Protein AF-A0AAW9A0R3-F1 (afdb_monomer)

Foldseek 3Di:
DPQKDFLVRVCVVVVHPDSVVVVVLVVVPQDWDDDPPGIIHGPVSVVVSCVVPDDDPDDDDD

Radius of gyration: 13.45 Å; Cα contacts (8 Å, |Δi|>4): 54; chains: 1; bounding box: 41×24×36 Å

Organism: Limosilactobacillus reuteri (NCBI:txid1598)

Structure (mmCIF, N/CA/C/O backbone):
data_AF-A0AAW9A0R3-F1
#
_entry.id   AF-A0AAW9A0R3-F1
#
loop_
_atom_site.group_PDB
_atom_site.id
_atom_site.type_symbol
_atom_site.label_atom_id
_atom_site.label_alt_id
_atom_site.label_comp_id
_atom_site.label_asym_id
_atom_site.label_entity_id
_atom_site.label_seq_id
_atom_site.p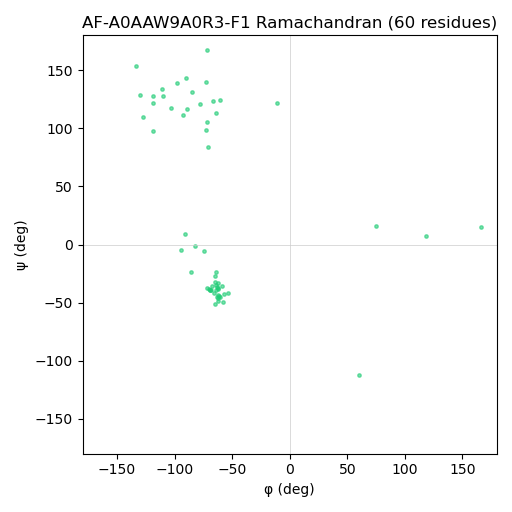dbx_PDB_ins_code
_atom_site.Cartn_x
_atom_site.Cartn_y
_atom_site.Cartn_z
_atom_site.occupancy
_atom_site.B_iso_or_equiv
_atom_site.auth_seq_id
_atom_site.auth_comp_id
_atom_site.auth_asym_id
_atom_site.auth_atom_id
_atom_site.pdbx_PDB_model_num
ATOM 1 N N . MET A 1 1 ? 4.183 4.912 17.561 1.00 52.31 1 MET A N 1
ATOM 2 C CA . MET A 1 1 ? 3.918 5.525 16.234 1.00 52.31 1 MET A CA 1
ATOM 3 C C . MET A 1 1 ? 2.786 4.747 15.582 1.00 52.31 1 MET A C 1
ATOM 5 O O . MET A 1 1 ? 2.776 3.541 15.778 1.00 52.31 1 MET A O 1
ATOM 9 N N . PRO A 1 2 ? 1.831 5.369 14.869 1.00 58.25 2 PRO A N 1
ATOM 10 C CA . PRO A 1 2 ? 0.744 4.615 14.250 1.00 58.25 2 PRO A CA 1
ATOM 11 C C . PRO A 1 2 ? 1.325 3.684 13.181 1.00 58.25 2 PRO A C 1
ATOM 13 O O . PRO A 1 2 ? 1.881 4.145 12.186 1.00 58.25 2 PRO A O 1
ATOM 16 N N . GLU A 1 3 ? 1.229 2.377 13.422 1.00 79.81 3 GLU A N 1
ATOM 17 C CA . GLU A 1 3 ? 1.729 1.324 12.525 1.00 79.81 3 GLU A CA 1
ATOM 18 C C . GLU A 1 3 ? 0.995 1.329 11.175 1.00 79.81 3 GLU A C 1
ATOM 20 O O . GLU A 1 3 ? 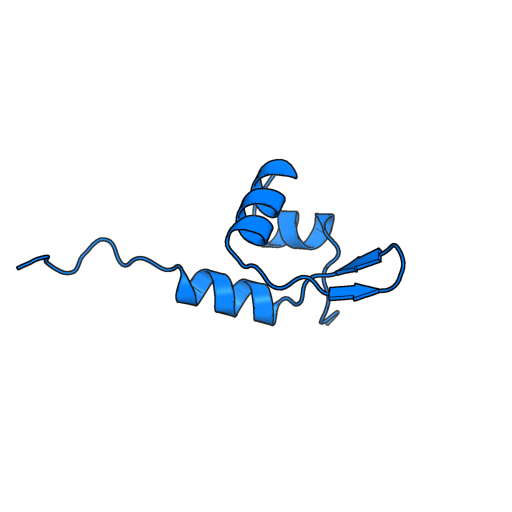1.543 0.931 10.149 1.00 79.81 3 GLU A O 1
ATOM 25 N N . TYR A 1 4 ? -0.222 1.878 11.160 1.00 87.19 4 TYR A N 1
ATOM 26 C CA . TYR A 1 4 ? -1.124 1.874 10.020 1.00 87.19 4 TYR A CA 1
ATOM 27 C C . TYR A 1 4 ? -1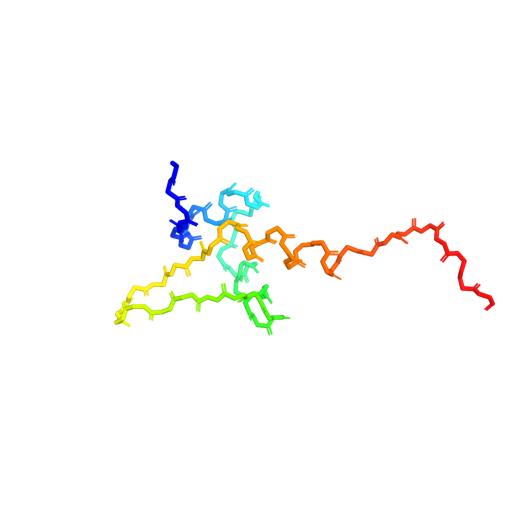.446 3.292 9.555 1.00 87.19 4 TYR A C 1
ATOM 29 O O . TYR A 1 4 ? -2.005 4.098 10.301 1.00 87.19 4 TYR A O 1
ATOM 37 N N . LEU A 1 5 ? -1.136 3.571 8.295 1.00 87.94 5 LEU A N 1
ATOM 38 C CA . LEU A 1 5 ? -1.444 4.812 7.603 1.00 87.94 5 LEU A CA 1
ATOM 39 C C . LEU A 1 5 ? -2.809 4.724 6.923 1.00 87.94 5 LEU A C 1
ATOM 41 O O . LEU A 1 5 ? -3.197 3.681 6.390 1.00 87.94 5 LEU A O 1
ATOM 45 N N . SER A 1 6 ? -3.542 5.837 6.921 1.00 88.19 6 SER A N 1
ATOM 46 C CA . SER A 1 6 ? -4.694 5.982 6.035 1.00 88.19 6 SER A CA 1
ATOM 47 C C . SER A 1 6 ? -4.225 6.158 4.590 1.00 88.19 6 SER A C 1
ATOM 49 O O . SER A 1 6 ? -3.059 6.446 4.326 1.00 88.19 6 SER A O 1
ATOM 51 N N . TYR A 1 7 ? -5.149 6.053 3.638 1.00 86.00 7 TYR A N 1
ATOM 52 C CA . TYR A 1 7 ? -4.848 6.273 2.223 1.00 86.00 7 TYR A CA 1
ATOM 53 C C . TYR A 1 7 ? -4.162 7.630 1.965 1.00 86.00 7 TYR A C 1
ATOM 55 O O . TYR A 1 7 ? -3.193 7.712 1.216 1.00 86.00 7 TYR A O 1
ATOM 63 N N . LYS A 1 8 ? -4.622 8.698 2.634 1.00 86.19 8 LYS A N 1
ATOM 64 C CA . LYS A 1 8 ? -4.031 10.040 2.511 1.00 86.19 8 LYS A CA 1
ATOM 65 C C . LYS A 1 8 ? -2.652 10.129 3.162 1.00 86.19 8 LYS A C 1
ATOM 67 O O . LYS A 1 8 ? -1.764 10.774 2.611 1.00 86.19 8 LYS A O 1
ATOM 72 N N . ASP A 1 9 ? -2.464 9.475 4.307 1.00 89.06 9 ASP A N 1
ATOM 73 C CA . ASP A 1 9 ? -1.175 9.503 5.002 1.00 89.06 9 ASP A CA 1
ATOM 74 C C . ASP A 1 9 ? -0.120 8.684 4.256 1.00 89.06 9 ASP A C 1
ATOM 76 O O . ASP A 1 9 ? 1.025 9.114 4.173 1.00 89.06 9 ASP A O 1
ATOM 80 N N . ALA A 1 10 ? -0.504 7.553 3.657 1.00 88.12 10 ALA A N 1
ATOM 81 C CA . ALA A 1 10 ? 0.362 6.757 2.790 1.00 88.12 10 ALA A CA 1
ATOM 82 C C . ALA A 1 10 ? 0.805 7.556 1.559 1.00 88.12 10 ALA A C 1
ATOM 84 O O . ALA A 1 10 ? 1.993 7.591 1.252 1.00 88.12 10 ALA A O 1
ATOM 85 N N . MET A 1 11 ? -0.116 8.280 0.913 1.00 88.62 11 MET A N 1
ATOM 86 C CA . MET A 1 11 ? 0.239 9.190 -0.180 1.00 88.62 11 MET A CA 1
ATOM 87 C C . MET A 1 11 ? 1.251 10.246 0.265 1.00 88.62 11 MET A C 1
ATOM 89 O O . MET A 1 11 ? 2.273 10.425 -0.389 1.00 88.62 11 MET A O 1
ATOM 93 N N . LYS A 1 12 ? 0.993 10.915 1.396 1.00 89.44 12 LYS A N 1
ATOM 94 C CA . LYS A 1 12 ? 1.898 11.939 1.928 1.00 89.44 12 LYS A CA 1
ATOM 95 C C . LYS A 1 12 ? 3.263 11.354 2.295 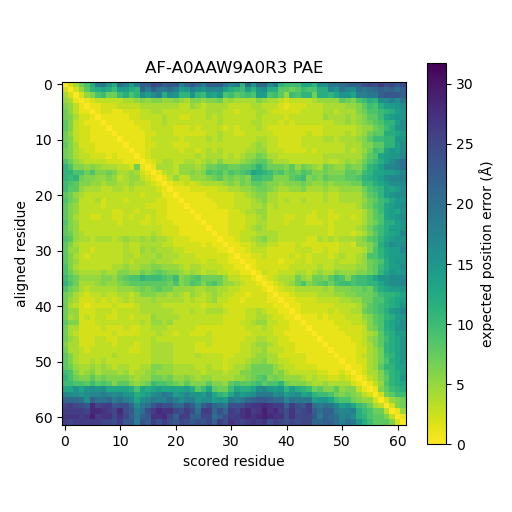1.00 89.44 12 LYS A C 1
ATOM 97 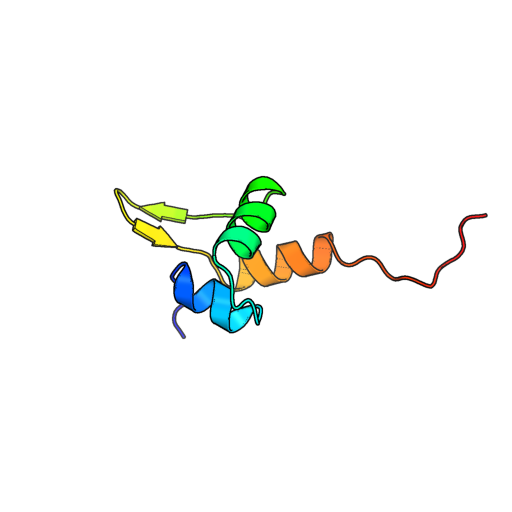O O . LYS A 1 12 ? 4.276 11.998 2.055 1.00 89.44 12 LYS A O 1
ATOM 102 N N . TYR A 1 13 ? 3.281 10.145 2.850 1.00 88.38 13 TYR A N 1
ATOM 103 C CA . TYR A 1 13 ? 4.499 9.432 3.221 1.00 88.38 13 TYR A CA 1
ATOM 104 C C . TYR A 1 13 ? 5.347 9.063 1.998 1.00 88.38 13 TYR A C 1
ATOM 106 O O . TYR A 1 13 ? 6.554 9.264 2.020 1.00 88.38 13 TYR A O 1
ATOM 114 N N . MET A 1 14 ? 4.715 8.606 0.915 1.00 84.69 14 MET A N 1
ATOM 115 C CA . MET A 1 14 ? 5.387 8.270 -0.348 1.00 84.69 14 MET A CA 1
ATOM 116 C C . MET A 1 14 ? 5.655 9.495 -1.243 1.00 84.69 14 MET A C 1
ATOM 118 O O . MET A 1 14 ? 6.214 9.356 -2.325 1.00 84.69 14 MET A O 1
ATOM 122 N N . GLY A 1 15 ? 5.242 10.697 -0.826 1.00 85.94 15 GLY A N 1
ATOM 123 C CA . GLY A 1 15 ? 5.410 11.929 -1.603 1.00 85.94 15 GLY A CA 1
ATOM 124 C C . GLY A 1 15 ? 4.453 12.074 -2.794 1.00 85.94 15 GLY A C 1
ATOM 125 O O . GLY A 1 15 ? 4.679 12.907 -3.670 1.00 85.94 15 GLY A O 1
ATOM 126 N N . PHE A 1 16 ? 3.368 11.299 -2.850 1.00 84.44 16 PHE A N 1
ATOM 127 C CA . PHE A 1 16 ? 2.381 11.386 -3.924 1.00 84.44 16 PHE A CA 1
ATOM 128 C C . PHE A 1 16 ? 1.332 12.464 -3.653 1.00 84.44 16 PHE A C 1
ATOM 130 O O . PHE A 1 16 ? 0.679 12.486 -2.611 1.00 84.44 16 PHE A O 1
ATOM 137 N N . SER A 1 17 ? 1.087 13.312 -4.650 1.00 79.12 17 SER A N 1
ATOM 138 C CA . SER A 1 17 ? -0.015 14.281 -4.637 1.00 79.12 17 SER A CA 1
ATOM 139 C C . SER A 1 17 ? -1.336 13.691 -5.148 1.00 79.12 17 SER A C 1
ATOM 141 O O . SER A 1 17 ? -2.410 14.161 -4.778 1.00 79.12 17 SER A O 1
ATOM 143 N N . ALA A 1 18 ? -1.281 12.633 -5.968 1.00 83.25 18 ALA A N 1
ATOM 144 C CA . ALA A 1 18 ? -2.442 12.073 -6.657 1.00 83.25 18 ALA A CA 1
ATOM 145 C C . ALA A 1 18 ? -2.854 10.695 -6.120 1.00 83.25 18 ALA A C 1
ATOM 147 O O . ALA A 1 18 ? -2.067 9.750 -6.099 1.00 83.25 18 ALA A O 1
ATOM 148 N N . SER A 1 19 ? -4.135 10.541 -5.768 1.00 80.94 19 SER A N 1
ATOM 149 C CA . SER A 1 19 ? -4.686 9.272 -5.263 1.00 80.94 19 SER A CA 1
ATOM 150 C C . SER A 1 19 ? -4.653 8.155 -6.302 1.00 80.94 19 SER A C 1
ATOM 152 O O . SER A 1 19 ? -4.547 6.984 -5.959 1.00 80.94 19 SER A O 1
ATOM 154 N N . LYS A 1 20 ? -4.684 8.513 -7.590 1.00 86.94 20 LYS A N 1
ATOM 155 C CA . LYS A 1 20 ? -4.533 7.547 -8.684 1.00 86.94 20 LYS A CA 1
ATOM 156 C C . LYS A 1 20 ? -3.170 6.858 -8.656 1.00 86.94 20 LYS A C 1
ATOM 158 O O . LYS A 1 20 ? -3.103 5.690 -9.013 1.00 86.94 20 LYS A O 1
ATOM 163 N N . THR A 1 21 ? -2.115 7.550 -8.220 1.00 87.31 21 THR A N 1
ATOM 164 C CA . THR A 1 21 ? -0.777 6.962 -8.114 1.00 87.31 21 THR A CA 1
ATOM 165 C C . THR A 1 21 ? -0.781 5.860 -7.071 1.00 87.31 21 THR A C 1
ATOM 167 O O . THR A 1 21 ? -0.459 4.736 -7.413 1.00 87.31 21 THR A O 1
ATOM 170 N N . LEU A 1 22 ? -1.275 6.118 -5.857 1.00 86.88 22 LEU A N 1
ATOM 171 C CA . LEU A 1 22 ? -1.340 5.081 -4.825 1.00 86.88 22 LEU A CA 1
ATOM 172 C C . LEU A 1 22 ? -2.188 3.869 -5.264 1.00 86.88 22 LEU A C 1
ATOM 174 O O . LEU A 1 22 ? -1.805 2.738 -4.992 1.00 86.88 22 LEU A O 1
ATOM 178 N N . ASN A 1 23 ? -3.276 4.072 -6.017 1.00 88.88 23 ASN A N 1
ATOM 179 C CA . ASN A 1 23 ? -4.051 2.957 -6.580 1.00 88.88 23 ASN A CA 1
ATOM 180 C C . ASN A 1 23 ? -3.238 2.092 -7.549 1.00 88.88 23 ASN A C 1
ATOM 182 O O . ASN A 1 23 ? -3.406 0.882 -7.520 1.00 88.88 23 ASN A O 1
ATOM 186 N N . LYS A 1 24 ? -2.349 2.674 -8.364 1.00 90.81 24 LYS A N 1
ATOM 187 C CA . LYS A 1 24 ? -1.461 1.886 -9.236 1.00 90.81 24 LYS A CA 1
ATOM 188 C C . LYS A 1 24 ? -0.503 1.008 -8.435 1.00 90.81 24 LYS A C 1
ATOM 190 O O . LYS A 1 24 ? -0.232 -0.105 -8.847 1.00 90.81 24 LYS A O 1
ATOM 195 N N . TYR A 1 25 ? -0.018 1.492 -7.292 1.00 88.25 25 TYR A N 1
ATOM 196 C CA . TYR A 1 25 ? 0.850 0.703 -6.412 1.00 88.25 25 TYR A CA 1
ATOM 197 C C . TYR A 1 25 ? 0.071 -0.443 -5.762 1.00 88.25 25 TYR A C 1
ATOM 199 O O . TYR A 1 25 ? 0.576 -1.553 -5.670 1.00 88.25 25 TYR A O 1
ATOM 207 N N . ILE A 1 26 ? -1.180 -0.197 -5.362 1.00 89.19 26 ILE A N 1
ATOM 208 C CA . ILE A 1 26 ? -2.083 -1.240 -4.850 1.00 89.19 26 ILE A CA 1
ATOM 209 C C . ILE A 1 26 ? -2.363 -2.295 -5.923 1.00 89.19 26 ILE A C 1
ATOM 211 O O . ILE A 1 26 ? -2.309 -3.482 -5.628 1.00 89.19 26 ILE A O 1
ATOM 215 N N . ASP A 1 27 ? -2.612 -1.867 -7.159 1.00 89.94 27 ASP A N 1
ATOM 216 C CA . ASP A 1 27 ? -2.806 -2.759 -8.308 1.00 89.94 27 ASP A CA 1
ATOM 217 C C . ASP A 1 27 ? -1.534 -3.562 -8.638 1.00 89.94 27 ASP A C 1
ATOM 219 O O . ASP A 1 27 ? -1.607 -4.740 -8.969 1.00 89.94 27 ASP A O 1
ATOM 223 N N . ALA A 1 28 ? -0.361 -2.954 -8.441 1.00 89.31 28 ALA A N 1
ATOM 224 C CA . ALA A 1 28 ? 0.941 -3.599 -8.584 1.00 89.31 28 ALA A CA 1
ATOM 225 C C . ALA A 1 28 ? 1.303 -4.554 -7.429 1.00 89.31 28 ALA A C 1
ATOM 227 O O . ALA A 1 28 ? 2.327 -5.224 -7.517 1.00 89.31 28 ALA A O 1
ATOM 228 N N . GLY A 1 29 ? 0.491 -4.636 -6.366 1.00 89.06 2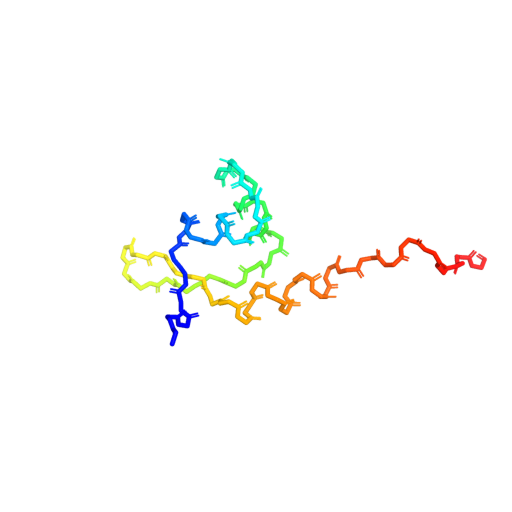9 GLY A N 1
ATOM 229 C CA . GLY A 1 29 ? 0.680 -5.594 -5.269 1.00 89.06 29 GLY A CA 1
ATOM 230 C C . GLY A 1 29 ? 0.930 -4.987 -3.885 1.00 89.06 29 GLY A C 1
ATOM 231 O O . GLY A 1 29 ? 1.200 -5.731 -2.943 1.00 89.06 29 GLY A O 1
ATOM 232 N N . LEU A 1 30 ? 0.824 -3.662 -3.711 1.00 90.19 30 LEU A N 1
ATOM 233 C CA . LEU A 1 30 ? 1.007 -3.034 -2.398 1.00 90.19 30 LEU A CA 1
ATOM 234 C C . LEU A 1 30 ? -0.033 -3.567 -1.384 1.00 90.19 30 LEU A C 1
ATOM 236 O O . LEU A 1 30 ? -1.239 -3.422 -1.619 1.00 90.19 30 LEU A O 1
ATOM 240 N N . PRO A 1 31 ? 0.3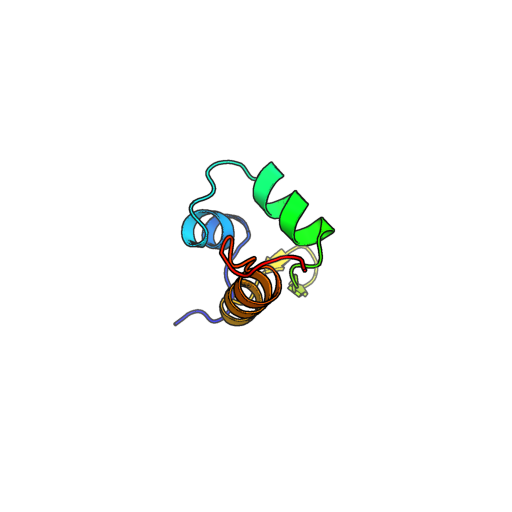88 -4.107 -0.221 1.00 88.88 31 PRO A N 1
ATOM 241 C CA . PRO A 1 31 ? -0.535 -4.688 0.749 1.00 88.88 31 PRO A CA 1
ATOM 242 C C . PRO A 1 31 ? -1.454 -3.635 1.379 1.00 88.88 31 PRO A C 1
ATOM 244 O O . PRO A 1 31 ? -0.997 -2.680 2.016 1.00 88.88 31 PRO A O 1
ATOM 247 N N . VAL A 1 32 ? -2.768 -3.844 1.266 1.00 90.38 32 VAL A N 1
ATOM 248 C CA . VAL A 1 32 ? -3.791 -2.987 1.883 1.00 90.38 32 VAL A CA 1
ATOM 249 C C . VAL A 1 32 ? -4.618 -3.789 2.874 1.00 90.38 32 VAL A C 1
ATOM 251 O O . VAL A 1 32 ? -5.208 -4.814 2.545 1.00 90.38 32 VAL A O 1
ATOM 254 N N . ILE A 1 33 ? -4.725 -3.266 4.088 1.00 89.56 33 ILE A N 1
ATOM 255 C CA . ILE A 1 33 ? -5.555 -3.811 5.154 1.00 89.56 33 ILE A CA 1
ATOM 256 C C . ILE A 1 33 ? -6.947 -3.192 5.033 1.00 89.56 33 ILE A C 1
ATOM 258 O O . ILE A 1 33 ? -7.122 -1.978 5.180 1.00 89.56 33 ILE A O 1
ATOM 262 N N . VAL A 1 34 ? -7.952 -4.023 4.775 1.00 89.81 34 VAL A N 1
ATOM 263 C CA . VAL A 1 34 ? -9.353 -3.596 4.686 1.00 89.81 34 VAL A CA 1
ATOM 264 C C . VAL A 1 34 ? -10.076 -4.001 5.967 1.00 89.81 34 VAL A C 1
ATOM 266 O O . VAL A 1 34 ? -10.196 -5.183 6.271 1.00 89.81 34 VAL A O 1
ATOM 269 N N . VAL A 1 35 ? -10.569 -3.016 6.719 1.00 86.06 35 VAL A N 1
ATOM 270 C CA . VAL A 1 35 ? -11.354 -3.222 7.945 1.00 86.06 35 VAL A CA 1
ATOM 271 C C . VAL A 1 35 ? -12.740 -2.619 7.736 1.00 86.06 35 VAL A C 1
ATOM 273 O O . VAL A 1 35 ? -12.939 -1.403 7.841 1.00 86.06 35 VAL A O 1
ATOM 276 N N . GLY A 1 36 ? -13.707 -3.471 7.386 1.00 88.12 36 GLY A N 1
ATOM 277 C CA . GLY A 1 36 ? -15.059 -3.050 7.020 1.00 88.12 36 GLY A CA 1
ATOM 278 C C . GLY A 1 36 ? -15.042 -2.114 5.807 1.00 88.12 36 GLY A C 1
ATOM 279 O O . GLY A 1 36 ? -14.695 -2.524 4.704 1.00 88.12 36 GLY A O 1
ATOM 280 N N . LYS A 1 37 ? -15.398 -0.839 6.015 1.00 85.31 37 LYS A N 1
ATOM 281 C CA . LYS A 1 37 ? -15.374 0.212 4.975 1.00 85.31 37 LYS A CA 1
ATOM 282 C C . LYS A 1 37 ? -14.079 1.036 4.959 1.00 85.31 37 LYS A C 1
ATOM 284 O O . LYS A 1 37 ? -13.918 1.903 4.103 1.00 85.31 37 LYS A O 1
ATOM 289 N N . SER A 1 38 ? -13.171 0.798 5.906 1.00 84.19 38 SER A N 1
ATOM 290 C CA . SER A 1 38 ? -11.919 1.546 6.042 1.00 84.19 38 SER A CA 1
ATOM 291 C C . SER A 1 38 ? -10.758 0.793 5.406 1.00 84.19 38 SER A C 1
ATOM 293 O O . SER A 1 38 ? -10.620 -0.413 5.589 1.00 84.19 38 SER A O 1
ATOM 295 N N . LYS A 1 39 ? -9.883 1.518 4.706 1.00 88.06 39 LYS A N 1
ATOM 296 C CA . LYS A 1 39 ? -8.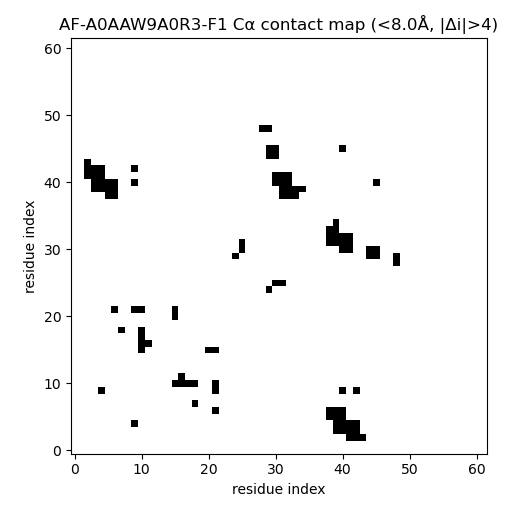632 0.984 4.154 1.00 88.06 39 LYS A CA 1
ATOM 297 C C . LYS A 1 39 ? -7.445 1.588 4.893 1.00 88.06 39 LYS A C 1
ATOM 299 O O . LYS A 1 39 ? -7.405 2.805 5.098 1.00 88.06 39 LYS A O 1
ATOM 304 N N . ARG A 1 40 ? -6.489 0.750 5.280 1.00 90.81 40 ARG A N 1
ATOM 305 C CA . ARG A 1 40 ? -5.237 1.145 5.927 1.00 90.81 40 ARG A CA 1
ATOM 306 C C . ARG A 1 40 ? -4.056 0.434 5.289 1.00 90.81 40 ARG A C 1
ATOM 308 O O . ARG A 1 40 ? -4.207 -0.641 4.727 1.00 90.81 40 ARG A O 1
ATOM 315 N N . ILE A 1 41 ? -2.886 1.044 5.373 1.00 90.62 41 ILE A N 1
ATOM 316 C CA . ILE A 1 41 ? -1.652 0.539 4.776 1.00 90.62 41 ILE A CA 1
ATOM 317 C C . ILE A 1 41 ? -0.582 0.566 5.863 1.00 90.62 41 ILE A C 1
ATOM 319 O O . ILE A 1 41 ? -0.412 1.588 6.526 1.00 90.62 41 ILE A O 1
ATOM 323 N N . SER A 1 42 ? 0.115 -0.546 6.088 1.00 90.44 42 SER A N 1
ATOM 324 C CA . SER A 1 42 ? 1.224 -0.556 7.047 1.00 90.44 42 SER A CA 1
ATOM 325 C C . SER A 1 42 ? 2.424 0.198 6.478 1.00 90.44 42 SER A C 1
ATOM 327 O O . SER A 1 42 ? 2.760 0.023 5.306 1.00 90.44 42 SER A O 1
ATOM 329 N N . LYS A 1 43 ? 3.121 0.983 7.306 1.00 89.00 43 LYS A N 1
ATOM 330 C CA . LYS A 1 43 ? 4.399 1.594 6.892 1.00 89.00 43 LYS A CA 1
ATOM 331 C C . LYS A 1 43 ? 5.419 0.548 6.453 1.00 89.00 43 LYS A C 1
ATOM 333 O O . LYS A 1 43 ? 6.072 0.731 5.435 1.00 89.00 43 LYS A O 1
ATOM 338 N N . THR A 1 44 ? 5.517 -0.551 7.197 1.00 89.06 44 THR A N 1
ATOM 339 C CA . THR A 1 44 ? 6.451 -1.641 6.887 1.00 89.06 44 THR A CA 1
ATOM 340 C C . THR A 1 44 ? 6.119 -2.325 5.566 1.00 89.06 44 THR A C 1
ATOM 342 O O . THR A 1 44 ? 7.024 -2.735 4.854 1.00 89.06 44 THR A O 1
ATOM 345 N N . ALA A 1 45 ? 4.835 -2.395 5.205 1.00 89.19 45 ALA A N 1
ATOM 346 C CA . ALA A 1 45 ? 4.405 -2.936 3.919 1.00 89.19 45 ALA A CA 1
ATOM 347 C C . ALA A 1 45 ? 4.802 -2.021 2.753 1.00 89.19 45 ALA A C 1
ATOM 349 O O . ALA A 1 45 ? 5.219 -2.518 1.714 1.00 89.19 45 ALA A O 1
ATOM 350 N N . ILE A 1 46 ? 4.704 -0.696 2.932 1.00 88.81 46 ILE A N 1
ATOM 351 C CA . ILE A 1 46 ? 5.186 0.276 1.938 1.00 88.81 46 ILE A CA 1
ATOM 352 C C . ILE A 1 46 ? 6.692 0.128 1.746 1.00 88.81 46 ILE A C 1
ATOM 354 O O . ILE A 1 46 ? 7.142 0.042 0.612 1.00 88.81 46 ILE A O 1
ATOM 358 N N . ASP A 1 47 ? 7.458 0.083 2.834 1.00 88.94 47 ASP A N 1
ATOM 359 C CA . ASP A 1 47 ? 8.919 -0.020 2.774 1.00 88.94 47 ASP A CA 1
ATOM 360 C C . ASP A 1 47 ? 9.371 -1.321 2.091 1.00 88.94 47 ASP A C 1
ATOM 362 O O .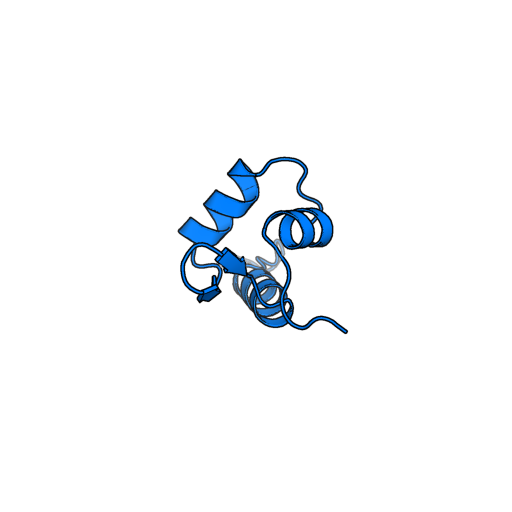 ASP A 1 47 ? 10.169 -1.290 1.157 1.00 88.94 47 ASP A O 1
ATOM 366 N N . ALA A 1 48 ? 8.766 -2.453 2.473 1.00 89.44 48 ALA A N 1
ATOM 367 C CA . ALA A 1 48 ? 9.024 -3.747 1.849 1.00 89.44 48 ALA A CA 1
ATOM 368 C C . ALA A 1 48 ? 8.679 -3.747 0.351 1.00 89.44 48 ALA A C 1
ATOM 370 O O . ALA A 1 48 ? 9.489 -4.197 -0.453 1.00 89.44 48 ALA A O 1
ATOM 371 N N . PHE A 1 49 ? 7.522 -3.191 -0.027 1.00 90.31 49 PHE A N 1
ATOM 372 C CA . PHE A 1 49 ? 7.111 -3.077 -1.428 1.00 90.31 49 PHE A CA 1
ATOM 373 C C . PHE A 1 49 ? 8.068 -2.191 -2.234 1.00 90.31 49 PHE A C 1
ATOM 375 O O . PHE A 1 49 ? 8.482 -2.553 -3.329 1.00 90.31 49 PHE A O 1
ATOM 382 N N . MET A 1 50 ? 8.454 -1.033 -1.693 1.00 87.62 50 MET A N 1
ATOM 383 C CA . MET A 1 50 ? 9.382 -0.120 -2.367 1.00 87.62 50 MET A CA 1
ATOM 384 C C . MET A 1 50 ? 10.758 -0.756 -2.554 1.00 87.62 50 MET A C 1
ATOM 386 O O . MET A 1 50 ? 11.352 -0.584 -3.611 1.00 87.62 50 MET A O 1
ATOM 390 N N . LYS A 1 51 ? 11.231 -1.514 -1.560 1.00 89.00 51 LYS A N 1
ATOM 391 C CA . LYS A 1 51 ? 12.495 -2.251 -1.630 1.00 89.00 51 LYS A CA 1
ATOM 392 C C . LYS A 1 51 ? 12.445 -3.404 -2.632 1.00 89.00 51 LYS A C 1
ATOM 394 O O . LYS A 1 51 ? 13.417 -3.635 -3.337 1.00 89.00 51 LYS A O 1
ATOM 399 N N . GLU A 1 52 ? 11.331 -4.125 -2.704 1.00 89.00 52 GLU A N 1
ATOM 400 C CA . GLU A 1 52 ? 11.149 -5.218 -3.667 1.00 89.00 52 GLU A CA 1
ATOM 401 C C . GLU A 1 52 ? 11.079 -4.708 -5.113 1.00 89.00 52 GLU A C 1
ATOM 403 O O . GLU A 1 52 ? 11.626 -5.328 -6.022 1.00 89.00 52 GLU A O 1
ATOM 408 N N . HIS A 1 53 ? 10.471 -3.539 -5.319 1.00 87.44 53 HIS A N 1
ATOM 409 C CA . HIS A 1 53 ? 10.396 -2.867 -6.617 1.00 87.44 53 HIS A CA 1
ATOM 410 C C . HIS A 1 53 ? 11.558 -1.892 -6.879 1.00 87.44 53 HIS A C 1
ATOM 412 O O . HIS A 1 53 ? 11.525 -1.144 -7.863 1.00 87.44 53 HIS A O 1
ATOM 418 N N . GLU A 1 54 ? 12.585 -1.878 -6.026 1.00 84.06 54 GLU A N 1
ATOM 419 C CA . GLU A 1 54 ? 13.777 -1.061 -6.224 1.00 84.06 54 GLU A CA 1
ATOM 420 C C . GLU A 1 54 ? 14.611 -1.651 -7.364 1.00 84.06 54 GLU A C 1
ATOM 422 O O . GLU A 1 54 ? 15.282 -2.673 -7.226 1.00 84.06 54 GLU A O 1
ATOM 427 N N . VAL A 1 55 ? 14.575 -0.994 -8.522 1.00 82.31 55 VAL A N 1
ATOM 428 C CA . VAL A 1 55 ? 15.436 -1.347 -9.651 1.00 82.31 55 VAL A CA 1
ATOM 429 C C . VAL A 1 55 ? 16.698 -0.497 -9.577 1.00 82.31 55 VAL A C 1
ATOM 431 O O . VAL A 1 55 ? 16.657 0.715 -9.797 1.00 82.31 55 VAL A O 1
ATOM 434 N N . ILE A 1 56 ? 17.836 -1.132 -9.292 1.00 77.69 56 ILE A N 1
ATOM 435 C CA . ILE A 1 56 ? 19.144 -0.476 -9.372 1.00 77.69 56 ILE A CA 1
ATOM 436 C C . ILE A 1 56 ? 19.474 -0.287 -10.853 1.00 77.69 56 ILE A C 1
ATOM 438 O O . ILE A 1 56 ? 19.945 -1.201 -11.531 1.00 77.69 56 ILE A O 1
ATOM 442 N N . VAL A 1 57 ? 19.226 0.917 -11.365 1.00 67.69 57 VAL A N 1
ATOM 443 C CA . VAL A 1 57 ? 19.655 1.324 -12.706 1.00 67.69 57 VAL A CA 1
ATOM 444 C C . VAL A 1 57 ? 21.177 1.490 -12.678 1.00 67.69 57 VAL A C 1
ATOM 446 O O . VAL A 1 57 ? 21.688 2.578 -12.424 1.00 67.69 57 VAL A O 1
ATOM 449 N N . GLY A 1 58 ? 21.913 0.388 -12.841 1.00 67.38 58 GLY A N 1
ATOM 450 C CA . GLY A 1 58 ? 23.377 0.423 -12.791 1.00 67.38 58 GLY A CA 1
ATOM 451 C C . GLY A 1 58 ? 24.120 -0.905 -12.660 1.00 67.38 58 GLY A C 1
ATOM 452 O O . GLY A 1 58 ? 25.305 -0.871 -12.341 1.00 67.38 58 GLY A O 1
ATOM 453 N N . LYS A 1 59 ? 23.491 -2.065 -12.890 1.00 49.00 59 LYS A N 1
ATOM 454 C CA . LYS A 1 59 ? 24.244 -3.319 -13.044 1.00 49.00 59 LYS A CA 1
ATOM 455 C C . LYS A 1 59 ? 23.843 -4.031 -14.333 1.00 49.00 59 LYS A C 1
ATOM 457 O O . LYS A 1 59 ? 22.702 -4.454 -14.474 1.00 49.00 59 LYS A O 1
ATOM 462 N N . GLU A 1 60 ? 24.805 -4.018 -15.254 1.00 54.28 60 GLU A N 1
ATOM 463 C CA . GLU A 1 60 ? 24.925 -4.715 -16.538 1.00 54.28 60 GLU A CA 1
ATOM 464 C C . GLU A 1 60 ? 23.896 -5.824 -16.793 1.00 54.28 60 GLU A C 1
ATOM 466 O O . GLU A 1 60 ? 23.811 -6.807 -16.060 1.00 54.28 60 GLU A O 1
ATOM 471 N N . SER A 1 61 ? 23.150 -5.669 -17.889 1.00 52.50 61 SER A N 1
ATOM 472 C CA . SER A 1 61 ? 22.744 -6.819 -18.692 1.00 52.50 61 SER A CA 1
ATOM 473 C C . SER A 1 61 ? 23.963 -7.223 -19.524 1.00 52.50 61 SER A C 1
ATOM 475 O O . SER A 1 61 ? 24.512 -6.372 -20.224 1.00 52.50 61 SER A O 1
ATOM 477 N N . ASP A 1 62 ? 24.385 -8.471 -19.334 1.00 48.72 62 ASP A N 1
ATOM 478 C CA . ASP A 1 62 ? 25.347 -9.244 -20.133 1.00 48.72 62 ASP A CA 1
ATOM 479 C C . ASP A 1 62 ? 24.995 -9.240 -21.634 1.00 48.72 62 ASP A C 1
ATOM 481 O O . ASP A 1 62 ? 23.779 -9.301 -21.952 1.00 48.72 62 ASP A O 1
#

Sequence (62 aa):
MPEYLSYKDAMKYMGFSASKTLNKYIDAGLPVIVVGKSKRISKTAIDAFMKEHEVIVGKESD

Nearest PDB structures (foldseek):
  6ama-assembly1_B  TM=6.742E-01  e=5.052E-02  Streptomyces venezuelae
  6amk-assembly1_B  TM=7.362E-01  e=1.821E-01  Streptomyces venezuelae
  6ama-assembly1_A  TM=7.176E-01  e=3.825E-01  Streptomyces venezuelae
  6amk-assembly1_A  TM=7.110E-01  e=4.378E-01  Streptomyces venezuelae
  8csh-assembly1_A  TM=6.563E-01  e=3.794E+00  unidentified plasmid

pLDDT: mean 83.36, std 11.1, range [48.72, 90.81]

Secondary structure (DSSP, 8-state):
--SEEEHHHHHHHTT-S-HHHHHHHHHTT---EEETTEEEEEHHHHHHHHHHT---TTS---

Solvent-accessible surface area (backbone atoms only — not comparable to full-atom values): 3892 Å² total; per-residue (Å²): 127,82,65,58,28,43,68,68,51,45,27,58,73,74,69,45,90,50,73,69,57,56,50,52,44,44,73,72,64,44,63,69,49,72,57,92,93,44,61,32,30,40,57,68,45,52,52,52,46,52,58,73,68,57,76,75,90,82,71,82,84,131

Mean predicted aligned error: 6.46 Å